Protein AF-A0A5E4PQQ9-F1 (afdb_monomer)

Foldseek 3Di:
DPLVVVLVVVLVVLVVDPPDDPVRSVVVNVVSVVVSVVVVVVVVVVV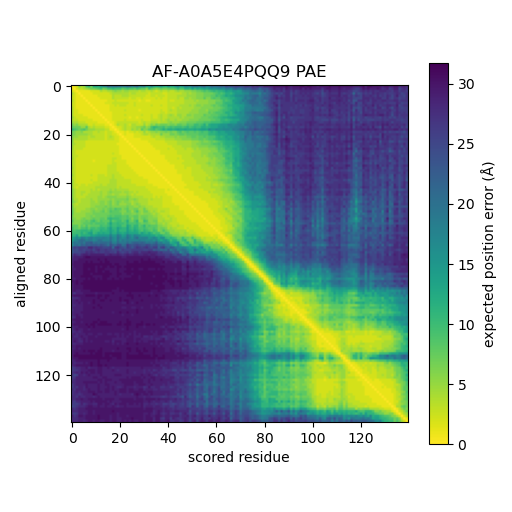VVVVVVVVVVVVVVVVVVVVVVVVVPDPPPDQQDDDPDDDDLVPGPCVVVVHHRFQPQCVVVVHDDGPDYVCDPVDPSNVVVVVVVVVVVPDD

Organism: NCBI:txid189913

Solvent-accessible surface area (backbone atoms only — not comparable to full-atom values): 8438 Å² total; per-residue (Å²): 117,66,69,64,56,54,52,51,55,52,52,52,54,58,68,70,41,81,89,57,55,72,71,58,49,49,54,51,49,57,51,50,52,53,51,49,51,51,54,50,50,54,52,52,52,52,51,50,52,52,51,50,52,53,48,54,50,50,55,51,51,52,52,52,52,56,56,58,61,62,63,74,64,74,78,73,80,82,62,49,62,96,60,101,62,95,74,55,75,91,73,33,65,52,56,74,73,62,55,78,57,34,16,55,58,39,55,78,67,73,49,90,84,37,97,50,55,58,87,33,83,83,31,67,62,45,48,53,52,54,51,53,56,55,58,69,69,68,78,124

Mean predicted aligned error: 17.07 Å

pLDDT: mean 80.01, std 16.14, range [39.41, 96.69]

Structure (mmCIF, N/CA/C/O backbone):
data_AF-A0A5E4PQQ9-F1
#
_entry.id   AF-A0A5E4PQQ9-F1
#
loop_
_atom_site.group_PDB
_atom_site.id
_atom_site.type_symbol
_atom_site.label_atom_id
_atom_site.label_alt_id
_atom_site.label_comp_id
_atom_site.label_asym_id
_atom_site.label_entity_id
_atom_site.label_seq_id
_atom_site.pdbx_PDB_ins_code
_atom_site.Cartn_x
_atom_site.Cartn_y
_atom_site.Cartn_z
_atom_site.occupancy
_atom_site.B_iso_or_equiv
_atom_site.auth_seq_id
_atom_site.auth_comp_id
_atom_site.auth_asym_id
_atom_site.auth_atom_id
_atom_site.pdbx_PDB_model_num
ATOM 1 N N . MET A 1 1 ? 7.268 10.749 -10.929 1.00 58.12 1 MET A N 1
ATOM 2 C CA . MET A 1 1 ? 7.792 11.803 -11.824 1.00 58.12 1 MET A CA 1
ATOM 3 C C . MET A 1 1 ? 9.109 11.367 -12.467 1.00 58.12 1 MET A C 1
ATOM 5 O O . MET A 1 1 ? 9.158 11.291 -13.684 1.00 58.12 1 MET A O 1
ATOM 9 N N . HIS A 1 2 ? 10.088 10.903 -11.682 1.00 81.75 2 HIS A N 1
ATOM 10 C CA . HIS A 1 2 ? 11.423 10.521 -12.172 1.00 81.75 2 HIS A CA 1
ATOM 11 C C . HIS A 1 2 ? 11.485 9.450 -13.279 1.00 81.75 2 HIS A C 1
ATOM 13 O O . HIS A 1 2 ? 12.193 9.647 -14.257 1.00 81.75 2 HIS A O 1
ATOM 19 N N . ALA A 1 3 ? 10.714 8.357 -13.205 1.00 86.19 3 ALA A N 1
ATOM 20 C CA . ALA A 1 3 ? 10.844 7.258 -14.176 1.00 86.19 3 ALA A CA 1
ATOM 21 C C . ALA A 1 3 ? 10.545 7.658 -15.638 1.00 86.19 3 ALA A C 1
ATOM 23 O O . ALA A 1 3 ? 11.176 7.148 -16.558 1.00 86.19 3 ALA A O 1
ATOM 24 N N . ARG A 1 4 ? 9.604 8.589 -15.866 1.00 90.88 4 ARG A N 1
ATOM 25 C CA . ARG A 1 4 ? 9.242 9.065 -17.217 1.00 90.88 4 ARG A CA 1
ATOM 26 C C . ARG A 1 4 ? 10.336 9.935 -17.830 1.00 90.88 4 ARG A C 1
ATOM 28 O O . ARG A 1 4 ? 10.613 9.821 -19.019 1.00 90.88 4 ARG A O 1
ATOM 35 N N . GLU A 1 5 ? 10.931 10.804 -17.022 1.00 93.06 5 GLU A N 1
ATOM 36 C CA . GLU A 1 5 ? 12.029 11.680 -17.438 1.00 93.06 5 GLU A CA 1
ATOM 37 C C . GLU A 1 5 ? 13.291 10.863 -17.713 1.00 93.06 5 GLU A C 1
ATOM 39 O O . GLU A 1 5 ? 13.909 11.036 -18.759 1.00 93.06 5 GLU A O 1
ATOM 44 N N . SER A 1 6 ? 13.613 9.907 -16.834 1.00 91.69 6 SER A N 1
ATOM 45 C CA . SER A 1 6 ? 14.733 8.984 -17.030 1.00 91.69 6 SER A CA 1
ATOM 46 C C . SER A 1 6 ? 14.568 8.142 -18.294 1.00 91.69 6 SER A C 1
ATOM 48 O O . SER A 1 6 ? 15.502 8.063 -19.085 1.00 91.69 6 SER A O 1
ATOM 50 N N . TYR A 1 7 ? 13.384 7.567 -18.529 1.00 94.19 7 TYR A N 1
ATOM 51 C CA . TYR A 1 7 ? 13.103 6.810 -19.752 1.00 94.19 7 TYR A CA 1
ATOM 52 C C . TYR A 1 7 ? 13.278 7.677 -21.008 1.00 94.19 7 TYR A C 1
ATOM 54 O O . TYR A 1 7 ? 14.001 7.289 -21.924 1.00 94.19 7 TYR A O 1
ATOM 62 N N . ARG A 1 8 ? 12.705 8.890 -21.026 1.00 94.69 8 ARG A N 1
ATOM 63 C CA . ARG A 1 8 ? 12.842 9.813 -22.164 1.00 94.69 8 ARG A CA 1
ATOM 64 C C . ARG A 1 8 ? 14.308 10.162 -22.440 1.00 94.69 8 ARG A C 1
ATOM 66 O O . ARG A 1 8 ? 14.734 10.083 -23.585 1.00 94.69 8 ARG A O 1
ATOM 73 N N . ALA A 1 9 ? 15.070 10.494 -21.399 1.00 95.06 9 ALA A N 1
ATOM 74 C CA . ALA A 1 9 ? 16.478 10.861 -21.531 1.00 95.06 9 ALA A CA 1
ATOM 75 C C . ALA A 1 9 ? 17.345 9.703 -22.055 1.00 95.06 9 ALA A C 1
ATOM 77 O O . ALA A 1 9 ? 18.290 9.924 -22.809 1.00 95.06 9 ALA A O 1
ATOM 78 N N . VAL A 1 10 ? 17.043 8.461 -21.665 1.00 93.81 10 VAL A N 1
ATOM 79 C CA . VAL A 1 10 ? 17.759 7.279 -22.171 1.00 93.81 10 VAL A CA 1
ATOM 80 C C . VAL A 1 10 ? 17.407 7.010 -23.636 1.00 93.81 10 VAL A C 1
ATOM 82 O O . VAL A 1 10 ? 18.308 6.725 -24.423 1.00 93.81 10 VAL A O 1
ATOM 85 N N . MET A 1 11 ? 16.134 7.148 -24.018 1.00 93.81 11 MET A N 1
ATOM 86 C CA . MET A 1 11 ? 15.695 6.979 -25.409 1.00 93.81 11 MET A CA 1
ATOM 87 C C . MET A 1 11 ? 16.347 8.004 -26.346 1.00 93.81 11 MET A C 1
ATOM 89 O O . MET A 1 11 ? 16.830 7.631 -27.411 1.00 93.81 11 MET A O 1
ATOM 93 N N . GLU A 1 12 ? 16.432 9.266 -25.922 1.00 95.19 12 GLU A N 1
ATOM 94 C CA . GLU A 1 12 ? 17.087 10.345 -26.675 1.00 95.19 12 GLU A CA 1
ATOM 95 C C . GLU A 1 12 ? 18.580 10.055 -26.899 1.00 95.19 12 GLU A C 1
ATOM 97 O O . GLU A 1 12 ? 19.050 10.029 -28.036 1.00 95.19 12 GLU A O 1
ATOM 102 N N . LYS A 1 13 ? 19.309 9.685 -25.838 1.00 94.69 13 LYS A N 1
ATOM 103 C CA . LYS A 1 13 ? 20.729 9.300 -25.936 1.00 94.69 13 LYS A CA 1
ATOM 104 C C . LYS A 1 13 ? 20.967 8.093 -26.844 1.00 94.69 13 LYS A C 1
ATOM 106 O O . LYS A 1 13 ? 21.993 8.009 -27.519 1.00 94.69 13 LYS A O 1
ATOM 111 N N . LEU A 1 14 ? 20.047 7.131 -26.839 1.00 93.12 14 LEU A N 1
ATOM 112 C CA . LEU A 1 14 ? 20.133 5.954 -27.699 1.00 93.12 14 LEU A CA 1
ATOM 113 C C . LEU A 1 14 ? 19.933 6.322 -29.177 1.00 93.12 14 LEU A C 1
ATOM 115 O O . LEU A 1 14 ? 20.589 5.752 -30.054 1.00 93.12 14 LEU A O 1
ATOM 119 N N . ASP A 1 15 ? 19.062 7.287 -29.464 1.00 92.12 15 ASP A N 1
ATOM 120 C CA . ASP A 1 15 ? 18.846 7.776 -30.822 1.00 92.12 15 ASP A CA 1
ATOM 121 C C . ASP A 1 15 ? 20.052 8.547 -31.359 1.00 92.12 15 ASP A C 1
ATOM 123 O O . ASP A 1 15 ? 20.482 8.278 -32.484 1.00 92.12 15 ASP A O 1
ATOM 127 N N . GLU A 1 16 ? 20.685 9.371 -30.529 1.00 94.12 16 GLU A N 1
ATOM 128 C CA . GLU A 1 16 ? 21.896 10.131 -30.875 1.00 94.12 16 GLU A CA 1
ATOM 129 C C . GLU A 1 16 ? 23.156 9.261 -31.048 1.00 94.12 16 GLU A C 1
ATOM 131 O O . GLU A 1 16 ? 24.137 9.674 -31.668 1.00 94.12 16 GLU A O 1
ATOM 136 N N . SER A 1 17 ? 23.150 8.029 -30.532 1.00 91.56 17 SER A N 1
ATOM 137 C CA . SER A 1 17 ? 24.298 7.121 -30.596 1.00 91.56 17 SER A CA 1
ATOM 138 C C . SER A 1 17 ? 24.569 6.637 -32.028 1.00 91.56 17 SER A C 1
ATOM 140 O O . SER A 1 17 ? 23.882 5.774 -32.569 1.00 91.56 17 SER A O 1
ATOM 142 N N . TRP A 1 18 ? 25.600 7.173 -32.673 1.00 88.56 18 TRP A N 1
ATOM 143 C CA . TRP A 1 18 ? 25.973 6.819 -34.050 1.00 88.56 18 TRP A CA 1
ATOM 144 C C . TRP A 1 18 ? 26.737 5.487 -34.163 1.00 88.56 18 TRP A C 1
ATOM 146 O O . TRP A 1 18 ? 26.832 4.911 -35.243 1.00 88.56 18 TRP A O 1
ATOM 156 N N . ASN A 1 19 ? 27.265 4.980 -33.049 1.00 93.25 19 ASN A N 1
ATOM 157 C CA . ASN A 1 19 ? 28.087 3.771 -32.974 1.00 93.25 19 ASN A CA 1
ATOM 158 C C . ASN A 1 19 ? 27.284 2.467 -32.800 1.00 93.25 19 ASN A C 1
ATOM 160 O O . ASN A 1 19 ? 27.876 1.389 -32.775 1.00 93.25 19 ASN A O 1
ATOM 164 N N . ILE A 1 20 ? 25.956 2.539 -32.674 1.00 92.50 20 ILE A N 1
ATOM 165 C CA . ILE A 1 20 ? 25.083 1.372 -32.485 1.00 92.50 20 ILE A CA 1
ATOM 166 C C . ILE A 1 20 ? 24.273 1.120 -33.758 1.00 92.50 20 ILE A C 1
ATOM 168 O O . ILE A 1 20 ? 23.658 2.031 -34.315 1.00 92.50 20 ILE A O 1
ATOM 172 N N . THR A 1 21 ? 24.227 -0.139 -34.203 1.00 95.44 21 THR A N 1
ATOM 173 C CA . THR A 1 21 ? 23.447 -0.517 -35.390 1.00 95.44 21 THR A CA 1
ATOM 174 C C . THR A 1 21 ? 21.945 -0.318 -35.164 1.00 95.44 21 THR A C 1
ATOM 176 O O . THR A 1 21 ? 21.444 -0.483 -34.052 1.00 95.44 21 THR A O 1
ATOM 179 N N . SER A 1 22 ? 21.194 -0.036 -36.233 1.00 92.81 22 SER A N 1
ATOM 180 C CA . SER A 1 22 ? 19.734 0.138 -36.161 1.00 92.81 22 SER A CA 1
ATOM 181 C C . SER A 1 22 ? 19.017 -1.075 -35.544 1.00 92.81 22 SER A C 1
ATOM 183 O O . SER A 1 22 ? 18.123 -0.910 -34.715 1.00 92.81 22 SER A O 1
ATOM 185 N N . SER A 1 23 ? 19.465 -2.295 -35.870 1.00 95.12 23 SER A N 1
ATOM 186 C CA . SER A 1 23 ? 18.911 -3.530 -35.299 1.00 95.12 23 SER A CA 1
ATOM 187 C C . SER A 1 23 ? 19.119 -3.621 -33.783 1.00 95.12 23 SER A C 1
ATOM 189 O O . SER A 1 23 ? 18.186 -3.921 -33.043 1.00 95.12 23 SER A O 1
ATOM 191 N N . THR A 1 24 ? 20.314 -3.271 -33.305 1.00 94.56 24 THR A N 1
ATOM 192 C CA . THR A 1 24 ? 20.640 -3.250 -31.878 1.00 94.56 24 THR A CA 1
ATOM 193 C C . THR A 1 24 ? 19.868 -2.153 -31.149 1.00 94.56 24 THR A C 1
ATOM 195 O O . THR A 1 24 ? 19.334 -2.410 -30.074 1.00 94.56 24 THR A O 1
ATOM 198 N N . LYS A 1 25 ? 19.728 -0.956 -31.742 1.00 9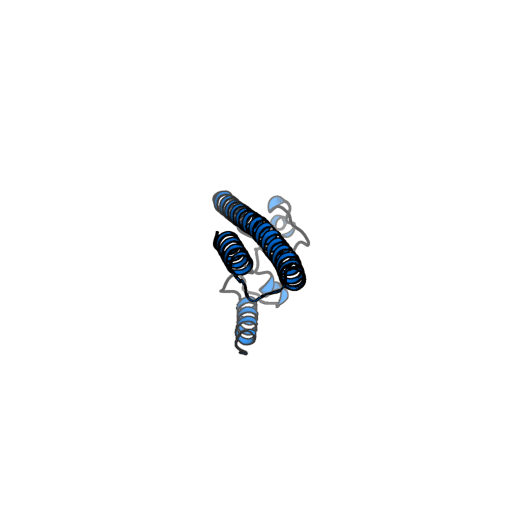3.88 25 LYS A N 1
ATOM 199 C CA . LYS A 1 25 ? 18.897 0.117 -31.172 1.00 93.88 25 LYS A CA 1
ATOM 200 C C . LYS A 1 25 ? 17.454 -0.332 -30.988 1.00 93.88 25 LYS A C 1
ATOM 202 O O . LYS A 1 25 ? 16.888 -0.078 -29.934 1.00 93.88 25 LYS A O 1
ATOM 207 N N . LYS A 1 26 ? 16.878 -1.020 -31.979 1.00 94.94 26 LYS A N 1
ATOM 208 C CA . LYS A 1 26 ? 15.510 -1.543 -31.890 1.00 94.94 26 LYS A CA 1
ATOM 209 C C . LYS A 1 26 ? 15.346 -2.491 -30.699 1.00 94.94 26 LYS A C 1
ATOM 211 O O . LYS A 1 26 ? 14.456 -2.275 -29.892 1.00 94.94 26 LYS A O 1
ATOM 216 N N . ILE A 1 27 ? 16.248 -3.463 -30.540 1.00 96.44 27 ILE A N 1
ATOM 217 C CA . ILE A 1 27 ? 16.207 -4.407 -29.409 1.00 96.44 27 ILE A CA 1
ATOM 218 C C . ILE A 1 27 ? 16.279 -3.664 -28.068 1.00 96.44 27 ILE A C 1
ATOM 220 O O . ILE A 1 27 ? 15.535 -3.979 -27.143 1.00 96.44 27 ILE A O 1
ATOM 224 N N . ILE A 1 28 ? 17.161 -2.666 -27.961 1.00 95.50 28 ILE A N 1
ATOM 225 C CA . ILE A 1 28 ? 17.305 -1.876 -26.733 1.00 95.50 28 ILE A CA 1
ATOM 226 C C . ILE A 1 28 ? 16.031 -1.063 -26.458 1.00 95.50 28 ILE A C 1
ATOM 228 O O . ILE A 1 28 ? 15.588 -1.025 -25.314 1.00 95.50 28 ILE A O 1
ATOM 232 N N . LYS A 1 29 ? 15.423 -0.449 -27.482 1.00 95.50 29 LYS A N 1
ATOM 233 C CA . LYS A 1 29 ? 14.155 0.284 -27.347 1.00 95.50 29 LYS A CA 1
ATOM 234 C C . LYS A 1 29 ? 13.024 -0.627 -26.881 1.00 95.50 29 LYS A C 1
ATOM 236 O O . LYS A 1 29 ? 12.397 -0.318 -25.878 1.00 95.50 29 LYS A O 1
ATOM 241 N N . ASP A 1 30 ? 12.847 -1.774 -27.533 1.00 96.56 30 ASP A N 1
ATOM 242 C CA . ASP A 1 30 ? 11.804 -2.743 -27.181 1.00 96.56 30 ASP A CA 1
ATOM 243 C C . ASP A 1 30 ? 11.962 -3.219 -25.720 1.00 96.56 30 ASP A C 1
ATOM 245 O O . ASP A 1 30 ? 10.986 -3.333 -24.976 1.00 96.56 30 ASP A O 1
ATOM 249 N N . ALA A 1 31 ? 13.203 -3.442 -25.269 1.00 96.69 31 ALA A N 1
ATOM 250 C CA . ALA A 1 31 ? 13.486 -3.796 -23.880 1.00 96.69 31 ALA A CA 1
ATOM 251 C C . ALA A 1 31 ? 13.189 -2.642 -22.904 1.00 96.69 31 ALA A C 1
ATOM 253 O O . ALA A 1 31 ? 12.593 -2.864 -21.850 1.00 96.69 31 ALA A O 1
ATOM 254 N N . LEU A 1 32 ? 13.593 -1.412 -23.237 1.00 95.88 32 LEU A N 1
ATOM 255 C CA . LEU A 1 32 ? 13.331 -0.226 -22.416 1.00 95.88 32 LEU A CA 1
ATOM 256 C C . LEU A 1 32 ? 11.834 0.074 -22.295 1.00 95.88 32 LEU A C 1
ATOM 258 O O . LEU A 1 32 ? 11.388 0.442 -21.209 1.00 95.88 32 LEU A O 1
ATOM 262 N N . ASP A 1 33 ? 11.070 -0.117 -23.370 1.00 96.06 33 ASP A N 1
ATOM 263 C CA . ASP A 1 33 ? 9.614 0.032 -23.386 1.00 96.06 33 ASP A CA 1
ATOM 264 C C . ASP A 1 33 ? 8.961 -0.962 -22.425 1.00 96.06 33 ASP A C 1
ATOM 266 O O . ASP A 1 33 ? 8.186 -0.563 -21.552 1.00 96.06 33 ASP A O 1
ATOM 270 N N . LEU A 1 34 ? 9.363 -2.235 -22.498 1.00 96.56 34 LEU A N 1
ATOM 271 C CA . LEU A 1 34 ? 8.882 -3.268 -21.583 1.00 96.56 34 LEU A CA 1
ATOM 272 C C . LEU A 1 34 ? 9.185 -2.918 -20.118 1.00 96.56 34 LEU A C 1
ATOM 274 O O . LEU A 1 34 ? 8.305 -3.001 -19.259 1.00 96.56 34 LEU A O 1
ATOM 278 N N . PHE A 1 35 ? 10.417 -2.497 -19.814 1.00 95.19 35 PHE A N 1
ATOM 279 C CA . PHE A 1 35 ? 10.780 -2.097 -18.453 1.00 95.19 35 PHE A CA 1
ATOM 280 C C . PHE A 1 35 ? 9.988 -0.877 -17.976 1.00 95.19 35 PHE A C 1
ATOM 282 O O . PHE A 1 35 ? 9.542 -0.844 -16.826 1.00 95.19 35 PHE A O 1
ATOM 289 N N . TYR A 1 36 ? 9.795 0.119 -18.840 1.00 95.31 36 TYR A N 1
ATOM 290 C CA . TYR A 1 36 ? 9.023 1.310 -18.507 1.00 95.31 36 TYR A CA 1
ATOM 291 C C . TYR A 1 36 ? 7.562 0.970 -18.199 1.00 95.31 36 TYR A C 1
ATOM 293 O O . TYR A 1 36 ? 7.011 1.472 -17.214 1.00 95.31 36 TYR A O 1
ATOM 301 N N . ASP A 1 37 ? 6.957 0.078 -18.980 1.00 95.38 37 ASP A N 1
ATOM 302 C CA . ASP A 1 37 ? 5.589 -0.378 -18.763 1.00 95.38 37 ASP A CA 1
ATOM 303 C C . ASP A 1 37 ? 5.424 -1.129 -17.442 1.00 95.38 37 ASP A C 1
ATOM 305 O O . ASP A 1 37 ? 4.491 -0.833 -16.691 1.00 95.38 37 ASP A O 1
ATOM 309 N N . ILE A 1 38 ? 6.367 -2.012 -17.099 1.00 95.69 38 ILE A N 1
ATOM 310 C CA . ILE A 1 38 ? 6.381 -2.712 -15.805 1.00 95.69 38 ILE A CA 1
ATOM 311 C C . ILE A 1 38 ? 6.466 -1.705 -14.654 1.00 95.69 38 ILE A C 1
ATOM 313 O O . ILE A 1 38 ? 5.654 -1.737 -13.728 1.00 95.69 38 ILE A O 1
ATOM 317 N N . ILE A 1 39 ? 7.417 -0.767 -14.717 1.00 93.88 39 ILE A N 1
ATOM 318 C CA . ILE A 1 39 ? 7.593 0.257 -13.677 1.00 93.88 39 ILE A CA 1
ATOM 319 C C . ILE A 1 39 ? 6.326 1.107 -13.539 1.00 93.88 39 ILE A C 1
ATOM 321 O O . ILE A 1 39 ? 5.922 1.465 -12.429 1.00 93.88 39 ILE A O 1
ATOM 325 N N . ARG A 1 40 ? 5.683 1.455 -14.655 1.00 93.94 40 ARG A N 1
ATOM 326 C CA . ARG A 1 40 ? 4.436 2.221 -14.662 1.00 93.94 40 ARG A CA 1
ATOM 327 C C . ARG A 1 40 ? 3.291 1.446 -14.005 1.00 93.94 40 ARG A C 1
ATOM 329 O O . ARG A 1 40 ? 2.608 2.028 -13.162 1.00 93.94 40 ARG A O 1
ATOM 336 N N . ALA A 1 41 ? 3.115 0.168 -14.341 1.00 94.69 41 ALA A N 1
ATOM 337 C CA . ALA A 1 41 ? 2.087 -0.696 -13.761 1.00 94.69 41 ALA A CA 1
ATOM 338 C C . ALA A 1 41 ? 2.265 -0.832 -12.240 1.00 94.69 41 ALA A C 1
ATOM 340 O O . ALA A 1 41 ? 1.364 -0.474 -11.479 1.00 94.69 41 ALA A O 1
ATOM 341 N N . VAL A 1 42 ? 3.471 -1.187 -11.791 1.00 94.81 42 VAL A N 1
ATOM 342 C CA . VAL A 1 42 ? 3.801 -1.332 -10.363 1.00 94.81 42 VAL A CA 1
ATOM 343 C C . VAL A 1 42 ? 3.583 -0.028 -9.592 1.00 94.81 42 VAL A C 1
ATOM 345 O O . VAL A 1 42 ? 3.074 -0.031 -8.471 1.00 94.81 42 VAL A O 1
ATOM 348 N N . ASN A 1 43 ? 3.939 1.122 -10.169 1.00 92.44 43 ASN A N 1
ATOM 349 C CA . ASN A 1 43 ? 3.677 2.412 -9.529 1.00 92.44 43 ASN A CA 1
ATOM 350 C C . ASN A 1 43 ? 2.178 2.712 -9.397 1.00 92.44 43 ASN A C 1
ATOM 352 O O . ASN A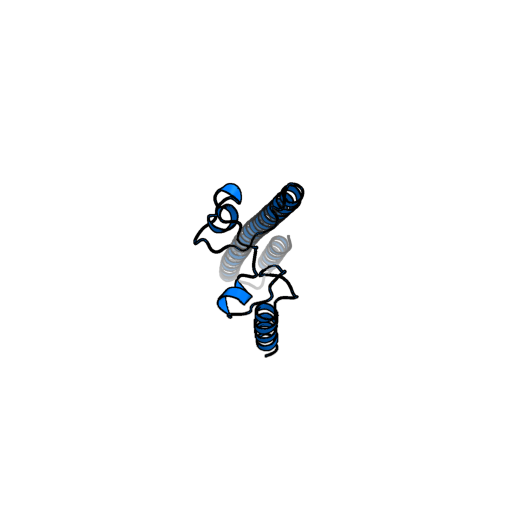 1 43 ? 1.769 3.325 -8.411 1.00 92.44 43 ASN A O 1
ATOM 356 N N . SER A 1 44 ? 1.365 2.297 -10.371 1.00 92.62 44 SER A N 1
ATOM 357 C CA . SER A 1 44 ? -0.086 2.494 -10.323 1.00 92.62 44 SER A CA 1
ATOM 358 C C . SER A 1 44 ? -0.751 1.636 -9.241 1.00 92.62 44 SER A C 1
ATOM 360 O O . SER A 1 44 ? -1.554 2.158 -8.468 1.00 92.62 44 SER A O 1
ATOM 362 N N . GLU A 1 45 ? -0.335 0.376 -9.102 1.00 95.19 45 GLU A N 1
ATOM 363 C CA . GLU A 1 45 ? -0.811 -0.538 -8.057 1.00 95.19 45 GLU A CA 1
ATOM 364 C C . GLU A 1 45 ? -0.395 -0.059 -6.666 1.00 95.19 45 GLU A C 1
ATOM 366 O O . GLU A 1 45 ? -1.221 0.037 -5.761 1.00 95.19 45 GLU A O 1
ATOM 371 N N . ASN A 1 46 ? 0.863 0.363 -6.506 1.00 94.00 46 ASN A N 1
ATOM 372 C CA . ASN A 1 46 ? 1.333 0.954 -5.253 1.00 94.00 46 ASN A CA 1
ATOM 373 C C . ASN A 1 46 ? 0.545 2.211 -4.866 1.00 94.00 46 ASN A C 1
ATOM 375 O O . ASN A 1 46 ? 0.325 2.466 -3.681 1.00 94.00 46 ASN A O 1
ATOM 379 N N . LEU A 1 47 ? 0.125 3.024 -5.840 1.00 94.69 47 LEU A N 1
ATOM 380 C CA . LEU A 1 47 ? -0.698 4.197 -5.564 1.00 94.69 47 LEU A CA 1
ATOM 381 C C . LEU A 1 47 ? -2.115 3.803 -5.130 1.00 94.69 47 LEU A C 1
ATOM 383 O O . LEU A 1 47 ? -2.656 4.441 -4.228 1.00 94.69 47 LEU A O 1
ATOM 387 N N . ALA A 1 48 ? -2.702 2.767 -5.737 1.00 94.75 48 ALA A N 1
ATOM 388 C CA . ALA A 1 48 ? -3.998 2.227 -5.331 1.00 94.75 48 ALA A CA 1
ATOM 389 C C . ALA A 1 48 ? -3.948 1.676 -3.898 1.00 94.75 48 ALA A C 1
ATOM 391 O O . ALA A 1 48 ? -4.728 2.119 -3.057 1.00 94.75 48 ALA A O 1
ATOM 392 N N . LEU A 1 49 ? -2.953 0.843 -3.584 1.00 95.62 49 LEU A N 1
ATOM 393 C CA . LEU A 1 49 ? -2.739 0.309 -2.235 1.00 95.62 49 LEU A CA 1
ATOM 394 C C . LEU A 1 49 ? -2.563 1.422 -1.198 1.00 95.62 49 LEU A C 1
ATOM 396 O O . LEU A 1 49 ? -3.170 1.389 -0.131 1.00 95.62 49 LEU A O 1
ATOM 400 N N . LYS A 1 50 ? -1.791 2.469 -1.517 1.00 96.06 50 LYS A N 1
ATOM 401 C CA . LYS A 1 50 ? -1.644 3.628 -0.622 1.00 96.06 50 LYS A CA 1
ATOM 402 C C . LYS A 1 50 ? -2.975 4.325 -0.344 1.00 96.06 50 LYS A C 1
ATOM 404 O O . LYS A 1 50 ? -3.195 4.757 0.784 1.00 96.06 50 LYS A O 1
ATOM 409 N N . ARG A 1 51 ? -3.862 4.442 -1.337 1.00 95.38 51 ARG A N 1
ATOM 410 C CA . ARG A 1 51 ? -5.200 5.027 -1.136 1.00 95.38 51 ARG A CA 1
ATOM 411 C C . ARG A 1 51 ? -6.061 4.148 -0.234 1.00 95.38 51 ARG A C 1
ATOM 413 O O . ARG A 1 51 ? -6.733 4.681 0.643 1.00 95.38 51 ARG A O 1
ATOM 420 N N . GLU A 1 52 ? -6.009 2.832 -0.408 1.00 96.38 52 GLU A N 1
ATOM 421 C CA . GLU A 1 52 ? -6.727 1.891 0.459 1.00 96.38 52 GLU A CA 1
ATOM 422 C C . GLU A 1 52 ? -6.222 1.942 1.900 1.00 96.38 52 GLU A C 1
ATOM 424 O O . GLU A 1 52 ? -7.028 1.995 2.824 1.00 96.38 52 GLU A O 1
ATOM 429 N N . MET A 1 53 ? -4.906 2.026 2.110 1.00 94.94 53 MET A N 1
ATOM 430 C CA . MET A 1 53 ? -4.330 2.198 3.447 1.00 94.94 53 MET A CA 1
ATOM 431 C C . MET A 1 53 ? -4.791 3.492 4.122 1.00 94.94 53 MET A C 1
ATOM 433 O O . MET A 1 53 ? -5.107 3.480 5.309 1.00 94.94 53 MET A O 1
ATOM 437 N N . VAL A 1 54 ? -4.851 4.603 3.380 1.00 96.38 54 VAL A N 1
ATOM 438 C CA . VAL A 1 54 ? -5.376 5.875 3.906 1.00 96.38 54 VAL A CA 1
ATOM 439 C C . VAL A 1 54 ? -6.848 5.734 4.283 1.00 96.38 54 VAL A C 1
ATOM 441 O O . VAL A 1 54 ? -7.241 6.191 5.352 1.00 96.38 54 VAL A O 1
ATOM 444 N N . LYS A 1 55 ? -7.646 5.056 3.451 1.00 95.69 55 LYS A N 1
ATOM 445 C CA . LYS A 1 55 ? -9.056 4.796 3.749 1.00 95.69 55 LYS A CA 1
ATOM 446 C C . LYS A 1 55 ? -9.219 3.940 5.007 1.00 95.69 55 LYS A C 1
ATOM 448 O O . LYS A 1 55 ? -9.937 4.346 5.906 1.00 95.69 55 LYS A O 1
ATOM 453 N N . MET A 1 56 ? -8.498 2.822 5.113 1.00 94.19 56 MET A N 1
ATOM 454 C CA . MET A 1 56 ? -8.527 1.967 6.307 1.00 94.19 56 MET A CA 1
ATOM 455 C C . MET A 1 56 ? -8.118 2.725 7.569 1.00 94.19 56 MET A C 1
ATOM 457 O O . MET A 1 56 ? -8.699 2.514 8.629 1.00 94.19 56 MET A O 1
ATOM 461 N N . LYS A 1 57 ? -7.127 3.617 7.465 1.00 94.62 57 LYS A N 1
ATOM 462 C CA . LYS A 1 57 ? -6.711 4.455 8.589 1.00 94.62 57 LYS A CA 1
ATOM 463 C C . LYS A 1 57 ? -7.834 5.401 9.025 1.00 94.62 57 LYS A C 1
ATOM 465 O O . LYS A 1 57 ? -8.104 5.475 10.217 1.00 94.62 57 LYS A O 1
ATOM 470 N N . GLN A 1 58 ? -8.495 6.066 8.078 1.00 93.50 58 GLN A N 1
ATOM 471 C CA . GLN A 1 58 ? -9.631 6.938 8.379 1.00 93.50 58 GLN A CA 1
ATOM 472 C C . GLN A 1 58 ? -10.802 6.152 8.982 1.00 93.50 58 GLN A C 1
ATOM 474 O O . GLN A 1 58 ? -11.385 6.584 9.969 1.00 93.50 58 GLN A O 1
ATOM 479 N N . ASP A 1 59 ? -11.121 4.983 8.422 1.00 92.81 59 ASP A N 1
ATOM 480 C CA . ASP A 1 59 ? -12.188 4.120 8.933 1.00 92.81 59 ASP A CA 1
ATOM 481 C C . ASP A 1 59 ? -11.886 3.682 10.380 1.00 92.81 59 ASP A C 1
ATOM 483 O O . ASP A 1 59 ? -12.777 3.681 11.226 1.00 92.81 59 ASP A O 1
ATOM 487 N N . MET A 1 60 ? -10.621 3.380 10.697 1.00 89.12 60 MET A N 1
ATOM 488 C CA . MET A 1 60 ? -10.185 3.059 12.059 1.00 89.12 60 MET A CA 1
ATOM 489 C C . MET A 1 60 ? -10.293 4.258 13.011 1.00 89.12 60 MET A C 1
ATOM 491 O O . MET A 1 60 ? -10.745 4.083 14.139 1.00 89.12 60 MET A O 1
ATOM 495 N N . GLU A 1 61 ? -9.897 5.458 12.581 1.00 87.31 61 GLU A N 1
ATOM 496 C CA . GLU A 1 61 ? -10.038 6.687 13.378 1.00 87.31 61 GLU A CA 1
ATOM 497 C C . GLU A 1 61 ? -11.516 6.974 13.690 1.00 87.31 61 GLU A C 1
ATOM 499 O O . GLU A 1 61 ? -11.857 7.191 14.850 1.00 87.31 61 GLU A O 1
ATOM 504 N N . ASN A 1 62 ? -12.406 6.828 12.704 1.00 84.50 62 ASN A N 1
ATOM 505 C CA . ASN A 1 62 ? -13.849 6.998 12.894 1.00 84.50 62 ASN A CA 1
ATOM 506 C C . ASN A 1 62 ? -14.439 5.970 13.885 1.00 84.50 62 ASN A C 1
ATOM 508 O O . ASN A 1 62 ? -15.300 6.314 14.689 1.00 84.50 62 ASN A O 1
ATOM 512 N N . ILE A 1 63 ? -13.977 4.710 13.857 1.00 81.94 63 ILE A N 1
ATOM 513 C CA . ILE A 1 63 ? -14.397 3.676 14.827 1.00 81.94 63 ILE A CA 1
ATOM 514 C C . ILE A 1 63 ? -13.938 4.036 16.247 1.00 81.94 63 ILE A C 1
ATOM 516 O O . ILE A 1 63 ? -14.666 3.815 17.215 1.00 81.94 63 ILE A O 1
ATOM 520 N N . VAL A 1 64 ? -12.724 4.576 16.392 1.00 76.12 64 VAL A N 1
ATOM 521 C CA . VAL A 1 64 ? -12.211 5.015 17.697 1.00 76.12 64 VAL A CA 1
ATOM 522 C C . VAL A 1 64 ? -13.038 6.183 18.234 1.00 76.12 64 VAL A C 1
ATOM 524 O O . VAL A 1 64 ? -13.400 6.156 19.408 1.00 76.12 64 VAL A O 1
ATOM 527 N N . GLU A 1 65 ? -13.382 7.157 17.390 1.00 67.75 65 GLU A N 1
ATOM 528 C CA . GLU A 1 65 ? -14.221 8.299 17.775 1.00 67.75 65 GLU A CA 1
ATOM 529 C C . GLU A 1 65 ? -15.619 7.850 18.241 1.00 67.75 65 GLU A C 1
ATOM 531 O O . GLU A 1 65 ? -16.031 8.203 19.351 1.00 67.75 65 GLU A O 1
ATOM 536 N N . ASP A 1 66 ? -16.286 6.966 17.488 1.00 61.91 66 ASP A N 1
ATOM 537 C CA . ASP A 1 66 ? -17.602 6.405 17.845 1.00 61.91 66 ASP A CA 1
ATOM 538 C C . ASP A 1 66 ? -17.566 5.606 19.166 1.00 61.91 66 ASP A C 1
ATOM 540 O O . ASP A 1 66 ? -18.487 5.663 19.985 1.00 61.91 66 ASP A O 1
ATOM 544 N N . HIS A 1 67 ? -16.465 4.902 19.448 1.00 59.19 67 HIS A N 1
ATOM 545 C CA . HIS A 1 67 ? -16.279 4.227 20.736 1.00 59.19 67 HIS A CA 1
ATOM 546 C C . HIS A 1 67 ? -15.978 5.180 21.900 1.00 59.19 67 HIS A C 1
ATOM 548 O O . HIS A 1 67 ? -16.317 4.850 23.038 1.00 59.19 67 HIS A O 1
ATOM 554 N N . THR A 1 68 ? -15.367 6.343 21.659 1.00 56.12 68 THR A N 1
ATOM 555 C CA . THR A 1 68 ? -15.118 7.337 22.715 1.00 56.12 68 THR A CA 1
ATOM 556 C C . THR A 1 68 ? -16.356 8.160 23.070 1.00 56.12 68 THR A C 1
ATOM 558 O O . THR A 1 68 ? -16.556 8.447 24.250 1.00 56.12 68 THR A O 1
ATOM 561 N N . GLU A 1 69 ? -17.226 8.475 22.105 1.00 53.47 69 GLU A N 1
ATOM 562 C CA . GLU A 1 69 ? -18.485 9.190 22.372 1.00 53.47 69 GLU A CA 1
ATOM 563 C C . GLU A 1 69 ? -19.532 8.282 23.037 1.00 53.47 69 GLU A C 1
ATOM 565 O O . GLU A 1 69 ? -20.176 8.689 24.006 1.00 53.47 69 GLU A O 1
ATOM 570 N N . ASN A 1 70 ? -19.618 7.006 22.645 1.00 49.06 70 ASN A N 1
ATOM 571 C CA . ASN A 1 70 ? -20.532 6.043 23.276 1.00 49.06 70 ASN A CA 1
ATOM 572 C C . ASN A 1 70 ? -20.081 5.544 24.667 1.00 49.06 70 ASN A C 1
ATOM 574 O O . ASN A 1 70 ? -20.816 4.810 25.326 1.00 49.06 70 ASN A O 1
ATOM 578 N N . GLN A 1 71 ? -18.895 5.931 25.155 1.00 48.12 71 GLN A N 1
ATOM 579 C CA . GLN A 1 71 ? -18.457 5.655 26.535 1.00 48.12 71 GLN A CA 1
ATOM 580 C C . GLN A 1 71 ? -18.834 6.762 27.535 1.00 48.12 71 GLN A C 1
ATOM 582 O O . GLN A 1 71 ? -18.660 6.569 28.742 1.00 48.12 71 GLN A O 1
ATOM 587 N N . ALA A 1 72 ? -19.384 7.892 27.074 1.00 43.78 72 ALA A N 1
ATOM 588 C CA . ALA A 1 72 ? -19.824 8.980 27.948 1.00 43.78 72 ALA A CA 1
ATOM 589 C C . ALA A 1 72 ? -21.221 8.755 28.562 1.00 43.78 72 ALA A C 1
ATOM 591 O O . ALA A 1 72 ? -21.526 9.339 29.603 1.00 43.78 72 ALA A O 1
ATOM 592 N N . GLU A 1 73 ? -22.046 7.864 28.002 1.00 46.03 73 GLU A N 1
ATOM 593 C CA . GLU A 1 73 ? -23.371 7.559 28.544 1.00 46.03 73 GLU A CA 1
ATOM 594 C C . GLU A 1 73 ? -23.493 6.092 28.965 1.00 46.03 73 GLU A C 1
ATOM 596 O O . GLU A 1 73 ? -23.651 5.167 28.177 1.00 46.03 73 GLU A O 1
ATOM 601 N N . THR A 1 74 ? -23.484 5.909 30.286 1.00 47.16 74 THR A N 1
ATOM 602 C CA . THR A 1 74 ? -23.822 4.678 31.010 1.00 47.16 74 THR A CA 1
ATOM 603 C C . THR A 1 74 ? -22.798 3.549 30.891 1.00 47.16 74 THR A C 1
ATOM 605 O O . THR A 1 74 ? -23.002 2.548 30.222 1.00 47.16 74 THR A O 1
ATOM 608 N N . ALA A 1 75 ? -21.724 3.617 31.681 1.00 39.41 75 ALA A N 1
ATOM 609 C CA . ALA A 1 75 ? -21.096 2.388 32.155 1.00 39.41 75 ALA A CA 1
ATOM 610 C C . ALA A 1 75 ? -22.069 1.720 33.151 1.00 39.41 75 ALA A C 1
ATOM 612 O O . ALA A 1 75 ? -22.183 2.201 34.289 1.00 39.41 75 ALA A O 1
ATOM 613 N N . PRO A 1 76 ? -22.797 0.633 32.807 1.00 44.22 76 PRO A N 1
ATOM 614 C CA . PRO A 1 76 ? -23.409 -0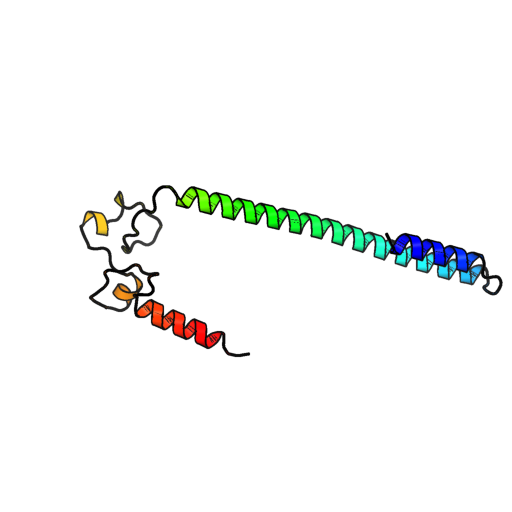.165 33.848 1.00 44.22 76 PRO A CA 1
ATOM 615 C C . PRO A 1 76 ? -22.250 -0.705 34.676 1.00 44.22 76 PRO A C 1
ATOM 617 O O . PRO A 1 76 ? -21.363 -1.380 34.156 1.00 44.22 76 PRO A O 1
ATOM 620 N N . LYS A 1 77 ? -22.233 -0.359 35.966 1.00 48.31 77 LYS A N 1
ATOM 621 C CA . LYS A 1 77 ? -21.340 -0.964 36.956 1.00 48.31 77 LYS A CA 1
ATOM 622 C C . LYS A 1 77 ? -21.382 -2.471 36.724 1.00 48.31 77 LYS A C 1
ATOM 624 O O . LYS A 1 77 ? -22.410 -3.092 36.989 1.00 48.31 77 LYS A O 1
ATOM 629 N N . ASN A 1 78 ? -20.310 -3.010 36.146 1.00 44.03 78 ASN A N 1
ATOM 630 C CA . ASN A 1 78 ? -20.145 -4.427 35.879 1.00 44.03 78 ASN A CA 1
ATOM 631 C C . ASN A 1 78 ? -20.379 -5.149 37.212 1.00 44.03 78 ASN A C 1
ATOM 633 O O . ASN A 1 78 ? -19.562 -5.071 38.131 1.00 44.03 78 ASN A O 1
ATOM 637 N N . LEU A 1 79 ? -21.529 -5.811 37.319 1.00 48.31 79 LEU A N 1
ATOM 638 C CA . LEU A 1 79 ? -21.711 -6.887 38.267 1.00 48.31 79 LEU A CA 1
ATOM 639 C C . LEU A 1 79 ? -21.174 -8.138 37.581 1.00 48.31 79 LEU A C 1
ATOM 641 O O . LEU A 1 79 ? -21.801 -8.667 36.669 1.00 48.31 79 LEU A O 1
ATOM 645 N N . ASN A 1 80 ? -20.001 -8.589 38.016 1.00 52.50 80 ASN A N 1
ATOM 646 C CA . ASN A 1 80 ? -19.431 -9.864 37.606 1.00 52.50 80 ASN A CA 1
ATOM 647 C C . ASN A 1 80 ? -20.290 -10.979 38.220 1.00 52.50 80 ASN A C 1
ATOM 649 O O . ASN A 1 80 ? -20.035 -11.433 39.336 1.00 52.50 80 ASN A O 1
ATOM 653 N N . HIS A 1 81 ? -21.331 -11.386 37.502 1.00 52.41 81 HIS A N 1
ATOM 654 C CA . HIS A 1 81 ? -22.131 -12.559 37.819 1.00 52.41 81 HIS A CA 1
ATOM 655 C C . HIS A 1 81 ? -22.117 -13.523 36.640 1.00 52.41 81 HIS A C 1
ATOM 657 O O . HIS A 1 81 ? -22.247 -13.116 35.487 1.00 52.41 81 HIS A O 1
ATOM 663 N N . LEU A 1 82 ? -21.892 -14.800 36.959 1.00 54.91 82 LEU A N 1
ATOM 664 C CA . LEU A 1 82 ? -21.813 -15.891 35.999 1.00 54.91 82 LEU A CA 1
ATOM 665 C C . LEU A 1 82 ? -23.134 -16.012 35.241 1.00 54.91 82 LEU A C 1
ATOM 667 O O . LEU A 1 82 ? -24.126 -16.478 35.783 1.00 54.91 82 LEU A O 1
ATOM 671 N N . LEU A 1 83 ? -23.117 -15.673 33.963 1.00 50.81 83 LEU A N 1
ATOM 672 C CA . LEU A 1 83 ? -24.008 -16.284 32.995 1.00 50.81 83 LEU A CA 1
ATOM 673 C C . LEU A 1 83 ? -23.254 -16.423 31.681 1.00 50.81 83 LEU A C 1
ATOM 675 O O . LEU A 1 83 ? -22.531 -15.515 31.265 1.00 50.81 83 LEU A O 1
ATOM 679 N N . GLU A 1 84 ? -23.422 -17.578 31.046 1.00 45.78 84 GLU A N 1
ATOM 680 C CA . GLU A 1 84 ? -22.921 -17.885 29.710 1.00 45.78 84 GLU A CA 1
ATOM 681 C C . GLU A 1 84 ? -23.687 -17.051 28.673 1.00 45.78 84 GLU A C 1
ATOM 683 O O . GLU A 1 84 ? -24.611 -17.526 28.021 1.00 45.78 84 GLU A O 1
ATOM 688 N N . GLY A 1 85 ? -23.343 -15.769 28.551 1.00 56.22 85 GLY A N 1
ATOM 689 C CA . GLY A 1 85 ? -23.863 -14.902 27.499 1.00 56.22 85 GLY A CA 1
ATOM 690 C C . GLY A 1 85 ? -24.058 -13.441 27.915 1.00 56.22 85 GLY A C 1
ATOM 691 O O . GLY A 1 85 ? -24.230 -13.137 29.103 1.00 56.22 85 GLY A O 1
ATOM 692 N N . PRO A 1 86 ? -24.054 -12.515 26.938 1.00 61.62 86 PRO A N 1
ATOM 693 C CA . PRO A 1 86 ? -24.452 -11.133 27.168 1.00 61.62 86 PRO A CA 1
ATOM 694 C C . PRO A 1 86 ? -25.904 -11.088 27.653 1.00 61.62 86 PRO A C 1
ATOM 696 O O . PRO A 1 86 ? -26.794 -11.636 27.008 1.00 61.62 86 PRO A O 1
ATOM 699 N N . HIS A 1 87 ? -26.145 -10.426 28.779 1.00 69.62 87 HIS A N 1
ATOM 700 C CA . HIS A 1 87 ? -27.481 -10.184 29.317 1.00 69.62 87 HIS A CA 1
ATOM 701 C C . HIS A 1 87 ? -27.497 -8.831 30.032 1.00 69.62 87 HIS A C 1
ATOM 703 O O . HIS A 1 87 ? -26.453 -8.320 30.452 1.00 69.62 87 HIS A O 1
ATOM 709 N N . LEU A 1 88 ? -28.677 -8.225 30.157 1.00 72.38 88 LEU A N 1
ATOM 710 C CA . LEU A 1 88 ? -28.829 -6.969 30.882 1.00 72.38 88 LEU A CA 1
ATOM 711 C C . LEU A 1 88 ? -28.894 -7.238 32.388 1.00 72.38 88 LEU A C 1
ATOM 713 O O . LEU A 1 88 ? -29.301 -8.305 32.839 1.00 72.38 88 LEU A O 1
ATOM 717 N N . ARG A 1 89 ? -28.517 -6.245 33.201 1.00 69.06 89 ARG A N 1
ATOM 718 C CA . ARG A 1 89 ? -28.480 -6.376 34.671 1.00 69.06 89 ARG A CA 1
ATOM 719 C C . ARG A 1 89 ? -29.810 -6.845 35.272 1.00 69.06 89 ARG A C 1
ATOM 721 O O . ARG A 1 89 ? -29.794 -7.576 36.256 1.00 69.06 89 ARG A O 1
ATOM 728 N N . HIS A 1 90 ? -30.936 -6.409 34.710 1.00 75.00 90 HIS A N 1
ATOM 729 C CA . HIS A 1 90 ? -32.265 -6.793 35.192 1.00 75.00 90 HIS A CA 1
ATOM 730 C C . HIS A 1 90 ? -32.617 -8.256 34.888 1.00 75.00 90 HIS A C 1
ATOM 732 O O . HIS A 1 90 ? -33.452 -8.814 35.588 1.00 75.00 90 HIS A O 1
ATOM 738 N N . ASP A 1 91 ? -31.936 -8.875 33.923 1.00 74.69 91 ASP A N 1
ATOM 739 C CA . ASP A 1 91 ? -32.119 -10.276 33.532 1.00 74.69 91 ASP A CA 1
ATOM 740 C C . ASP A 1 91 ? -31.130 -11.218 34.231 1.00 74.69 91 ASP A C 1
ATOM 742 O O . ASP A 1 91 ? -31.168 -12.426 34.019 1.00 74.69 91 ASP A O 1
ATOM 746 N N . CYS A 1 92 ? -30.214 -10.690 35.050 1.00 73.31 92 CYS A N 1
ATOM 747 C CA . CYS A 1 92 ? -29.184 -11.480 35.716 1.00 73.31 92 CYS A CA 1
ATOM 748 C C . CYS A 1 92 ? -29.780 -12.271 36.900 1.00 73.31 92 CYS A C 1
ATOM 750 O O . CYS A 1 92 ? -30.135 -11.655 37.908 1.00 73.31 92 CYS A O 1
ATOM 752 N N . PRO A 1 93 ? -29.829 -13.619 36.866 1.00 74.81 93 PRO A N 1
ATOM 753 C CA . PRO A 1 93 ? -30.402 -14.450 37.923 1.00 74.81 93 PRO A CA 1
ATOM 754 C C . PRO A 1 93 ? -29.732 -14.208 39.270 1.00 74.81 93 PRO A C 1
ATOM 756 O O . PRO A 1 93 ? -30.406 -14.080 40.284 1.00 74.81 93 PRO A O 1
ATOM 759 N N . HIS A 1 94 ? -28.409 -14.057 39.282 1.00 73.25 94 HIS A N 1
ATOM 760 C CA . HIS A 1 94 ? -27.672 -13.779 40.509 1.00 73.25 94 HIS A CA 1
ATOM 761 C C . HIS A 1 94 ? -27.972 -12.384 41.076 1.00 73.25 94 HIS A C 1
ATOM 763 O O . HIS A 1 94 ? -28.074 -12.219 42.289 1.00 73.25 94 HIS A O 1
ATOM 769 N N . TYR A 1 95 ? -28.176 -11.381 40.212 1.00 74.12 95 TYR A N 1
ATOM 770 C CA . TYR A 1 95 ? -28.606 -10.053 40.652 1.00 74.12 95 TYR A CA 1
ATOM 771 C C . TYR A 1 95 ? -30.031 -10.080 41.217 1.00 74.12 95 TYR A C 1
ATOM 773 O O . TYR A 1 95 ? -30.287 -9.468 42.251 1.00 74.12 95 TYR A O 1
ATOM 781 N N . ILE A 1 96 ? -30.941 -10.817 40.569 1.00 80.31 96 ILE A N 1
ATOM 782 C CA . ILE A 1 96 ? -32.329 -11.007 41.016 1.00 80.31 96 ILE A CA 1
ATOM 783 C C . ILE A 1 96 ? -32.372 -11.689 42.392 1.00 80.31 96 ILE A C 1
ATOM 785 O O . ILE A 1 96 ? -33.173 -11.310 43.242 1.00 80.31 96 ILE A O 1
ATOM 789 N N . VAL A 1 97 ? -31.484 -12.657 42.632 1.00 79.94 97 VAL A N 1
ATOM 790 C CA . VAL A 1 97 ? -31.353 -13.372 43.914 1.00 79.94 97 VAL A CA 1
ATOM 791 C C . VAL A 1 97 ? -30.595 -12.542 44.970 1.00 79.94 97 VAL A C 1
ATOM 793 O O . VAL A 1 97 ? -30.539 -12.918 46.138 1.00 79.94 97 VAL A O 1
ATOM 796 N N . GLY A 1 98 ? -30.064 -11.371 44.600 1.00 73.81 98 GLY A N 1
ATOM 797 C CA . GLY A 1 98 ? -29.372 -10.464 45.516 1.00 73.81 98 GLY A CA 1
ATOM 798 C C . GLY A 1 98 ? -27.959 -10.915 45.891 1.00 73.81 98 GLY A C 1
ATOM 799 O O . GLY A 1 98 ? -27.427 -10.461 46.906 1.00 73.81 98 GLY A O 1
ATOM 800 N N . GLU A 1 99 ? -27.337 -11.791 45.099 1.00 73.38 99 GLU A N 1
ATOM 801 C CA . GLU A 1 99 ? -25.927 -12.128 45.282 1.00 73.38 99 GLU A CA 1
ATOM 802 C C . GLU A 1 99 ? -25.051 -10.883 45.092 1.00 73.38 99 GLU A C 1
ATOM 804 O O . GLU A 1 99 ? -25.316 -10.013 44.254 1.00 73.38 99 GLU A O 1
ATOM 809 N N . GLN A 1 100 ? -23.983 -10.784 45.886 1.00 68.94 100 GLN A N 1
ATOM 810 C CA . GLN A 1 100 ? -23.024 -9.698 45.728 1.00 68.94 100 GLN A CA 1
ATOM 811 C C . GLN A 1 100 ? -22.125 -9.947 44.512 1.00 68.94 100 GLN A C 1
ATOM 813 O O . GLN A 1 100 ? -21.644 -11.069 44.326 1.00 68.94 100 GLN A O 1
ATOM 818 N N . PRO A 1 101 ? -21.851 -8.905 43.701 1.00 70.25 101 PRO A N 1
ATOM 819 C CA . PRO A 1 101 ? -20.907 -9.024 42.602 1.00 70.25 101 PRO A CA 1
ATOM 820 C C . PRO A 1 101 ? -19.554 -9.455 43.146 1.00 70.25 101 PRO A C 1
ATOM 822 O O . PRO A 1 101 ? -19.066 -8.910 44.133 1.00 70.25 101 PRO A O 1
ATOM 825 N N . CYS A 1 102 ? -18.934 -10.415 42.477 1.00 72.25 102 CYS A N 1
ATOM 826 C CA . CYS A 1 102 ? -17.653 -10.949 42.905 1.00 72.25 102 CYS A CA 1
ATOM 827 C C . CYS A 1 102 ? -16.728 -11.066 41.696 1.00 72.25 102 CYS A C 1
ATOM 829 O O . CYS A 1 102 ? -17.167 -11.337 40.579 1.00 72.25 102 CYS A O 1
ATOM 831 N N . CYS A 1 103 ? -15.430 -10.877 41.888 1.00 80.75 103 CYS A N 1
ATOM 832 C CA . CYS A 1 103 ? -14.470 -11.053 40.805 1.00 80.75 103 CYS A CA 1
ATOM 833 C C . CYS A 1 103 ? -14.521 -12.487 40.244 1.00 80.75 103 CYS A C 1
ATOM 835 O O . CYS A 1 103 ? -14.228 -13.444 40.961 1.00 80.75 103 CYS A O 1
ATOM 837 N N . LEU A 1 104 ? -14.800 -12.627 38.942 1.00 76.62 104 LEU A N 1
ATOM 838 C CA . LEU A 1 104 ? -14.917 -13.925 38.265 1.00 76.62 104 LEU A CA 1
ATOM 839 C C . LEU A 1 104 ? -13.639 -14.765 38.385 1.00 76.62 104 LEU A C 1
ATOM 841 O O . LEU A 1 104 ? -13.694 -15.943 38.725 1.00 76.62 104 LEU A O 1
ATOM 845 N N . ASN A 1 105 ? -12.477 -14.137 38.198 1.00 82.06 105 ASN A N 1
ATOM 846 C CA . ASN A 1 105 ? -11.183 -14.805 38.332 1.00 82.06 105 ASN A CA 1
ATOM 847 C C . ASN A 1 105 ? -10.957 -15.351 39.750 1.00 82.06 105 ASN A C 1
ATOM 849 O O . ASN A 1 105 ? -10.420 -16.442 39.921 1.00 82.06 105 ASN A O 1
ATOM 853 N N . CYS A 1 106 ? -11.372 -14.599 40.769 1.00 84.00 106 CYS A N 1
ATOM 854 C CA . CYS A 1 106 ? -11.218 -14.993 42.162 1.00 84.00 106 CYS A CA 1
ATOM 855 C C . CYS A 1 106 ? -12.247 -16.051 42.587 1.00 84.00 106 CYS A C 1
ATOM 857 O O . CYS A 1 106 ? -11.866 -16.980 43.293 1.00 84.00 106 CYS A O 1
ATOM 859 N N . ARG A 1 107 ? -13.500 -15.972 42.109 1.00 79.62 107 ARG A N 1
ATOM 860 C CA . ARG A 1 107 ? -14.524 -17.012 42.316 1.00 79.62 107 ARG A CA 1
ATOM 861 C C . ARG A 1 107 ? -14.051 -18.353 41.752 1.00 79.62 107 ARG A C 1
ATOM 863 O O . ARG A 1 107 ? -14.056 -19.343 42.474 1.00 79.62 107 ARG A O 1
ATOM 870 N N . SER A 1 108 ? -13.558 -18.375 40.511 1.00 81.19 108 SER A N 1
ATOM 871 C CA . SER A 1 108 ? -13.010 -19.592 39.889 1.00 81.19 108 SER A CA 1
ATOM 872 C C . SER A 1 108 ? -11.768 -20.134 40.605 1.00 81.19 108 SER A C 1
ATOM 874 O O . SER A 1 108 ? -11.488 -21.326 40.534 1.00 81.19 108 SER A O 1
ATOM 876 N N . ALA A 1 109 ? -11.026 -19.274 41.306 1.00 82.56 109 ALA A N 1
ATOM 877 C CA . ALA A 1 109 ? -9.873 -19.654 42.119 1.00 82.56 109 ALA A CA 1
ATOM 878 C C . ALA A 1 109 ? -10.229 -20.016 43.577 1.00 82.56 109 ALA A C 1
ATOM 880 O O . ALA A 1 109 ? -9.321 -20.306 44.354 1.00 82.56 109 ALA A O 1
ATOM 881 N N . GLY A 1 110 ? -1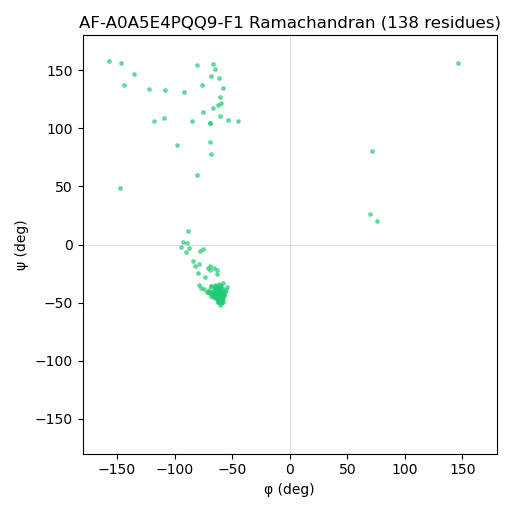1.512 -19.980 43.963 1.00 82.38 110 GLY A N 1
ATOM 882 C CA . GLY A 1 110 ? -11.965 -20.280 45.326 1.00 82.38 110 GLY A CA 1
ATOM 883 C C . GLY A 1 110 ? -11.568 -19.233 46.375 1.00 82.38 110 GLY A C 1
ATOM 884 O O . GLY A 1 110 ? -11.399 -19.574 47.541 1.00 82.38 110 GLY A O 1
ATOM 885 N N . LEU A 1 111 ? -11.370 -17.971 45.979 1.00 81.38 111 LEU A N 1
ATOM 886 C CA . LEU A 1 111 ? -10.982 -16.881 46.881 1.00 81.38 111 LEU A CA 1
ATOM 887 C C . LEU A 1 111 ? -12.216 -16.141 47.428 1.00 81.38 111 LEU A C 1
ATOM 889 O O . LEU A 1 111 ? -13.068 -15.703 46.659 1.00 81.38 111 LEU A O 1
ATOM 893 N N . GLU A 1 112 ? -12.275 -15.936 48.749 1.00 68.31 112 GLU A N 1
ATOM 894 C CA . GLU A 1 112 ? -13.458 -15.386 49.444 1.00 68.31 112 GLU A CA 1
ATOM 895 C C . GLU A 1 112 ? -13.619 -13.854 49.354 1.00 68.31 112 GLU A C 1
ATOM 897 O O . GLU A 1 112 ? -14.729 -13.342 49.471 1.00 68.31 112 GLU A O 1
ATOM 902 N N . LYS A 1 113 ? -12.539 -13.087 49.143 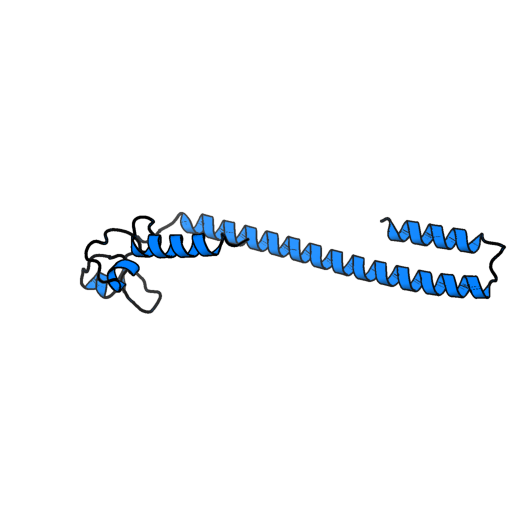1.00 59.50 113 LYS A N 1
ATOM 903 C CA . LYS A 1 113 ? -12.560 -11.612 49.238 1.00 59.50 113 LYS A CA 1
ATOM 904 C C . LYS A 1 113 ? -12.419 -10.966 47.864 1.00 59.50 113 LYS A C 1
ATOM 906 O O . LYS A 1 113 ? -11.345 -11.035 47.270 1.00 59.50 113 LYS A O 1
ATOM 911 N N . THR A 1 114 ? -13.493 -10.369 47.339 1.00 63.16 114 THR A N 1
ATOM 912 C CA . THR A 1 114 ? -13.518 -9.941 45.927 1.00 63.16 114 THR A CA 1
ATOM 913 C C . THR A 1 114 ? -14.350 -8.689 45.644 1.00 6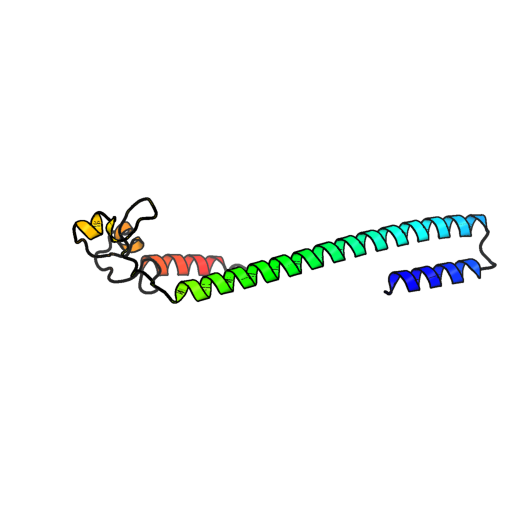3.16 114 THR A C 1
ATOM 915 O O . THR A 1 114 ? -15.117 -8.647 44.685 1.00 63.16 114 THR A O 1
ATOM 918 N N . ASP A 1 115 ? -14.148 -7.631 46.426 1.00 68.94 115 ASP A N 1
ATOM 919 C CA . ASP A 1 115 ? -14.703 -6.309 46.102 1.00 68.94 115 ASP A CA 1
ATOM 920 C C . ASP A 1 115 ? -13.839 -5.588 45.048 1.00 68.94 115 ASP A C 1
ATOM 922 O O . ASP A 1 115 ? -13.205 -4.570 45.308 1.00 68.94 115 ASP A O 1
ATOM 926 N N . HIS A 1 116 ? -13.698 -6.203 43.871 1.00 78.12 116 HIS A N 1
ATOM 927 C CA . HIS A 1 116 ? -13.004 -5.616 42.726 1.00 78.12 116 HIS A CA 1
ATOM 928 C C . HIS A 1 116 ? -13.474 -6.244 41.407 1.00 78.12 116 HIS A C 1
ATOM 930 O O . HIS A 1 116 ? -13.955 -7.379 41.349 1.00 78.12 116 HIS A O 1
ATOM 936 N N . GLY A 1 117 ? -13.276 -5.526 40.299 1.00 71.94 117 GLY A N 1
ATOM 937 C CA . GLY A 1 117 ? -13.563 -6.044 38.960 1.00 71.94 117 GLY A CA 1
ATOM 938 C C . GLY A 1 117 ? -12.645 -7.207 38.552 1.00 71.94 117 GLY A C 1
ATOM 939 O O . GLY A 1 117 ? -11.508 -7.316 39.021 1.00 71.94 117 GLY A O 1
ATOM 940 N N . ALA A 1 118 ? -13.102 -8.064 37.631 1.00 74.88 118 ALA A N 1
ATOM 941 C CA . ALA A 1 118 ? -12.290 -9.136 37.034 1.00 74.88 118 ALA A CA 1
ATOM 942 C C . ALA A 1 118 ? -11.022 -8.622 36.329 1.00 74.88 118 ALA A C 1
ATOM 944 O O . ALA A 1 118 ? -9.978 -9.275 36.367 1.00 74.88 118 ALA A O 1
ATOM 945 N N . PHE A 1 119 ? -11.099 -7.426 35.744 1.00 76.56 119 PHE A N 1
ATOM 946 C CA . PHE A 1 119 ? -9.980 -6.767 35.073 1.00 76.56 119 PHE A CA 1
ATOM 947 C C . PHE A 1 119 ? -9.188 -5.820 35.976 1.00 76.56 119 PHE A C 1
ATOM 949 O O . PHE A 1 119 ? -8.249 -5.192 35.493 1.00 76.56 119 PHE A O 1
ATOM 956 N N . SER A 1 120 ? -9.546 -5.717 37.258 1.00 78.75 120 SER A N 1
ATOM 957 C CA . SER A 1 120 ? -8.840 -4.828 38.171 1.00 78.75 120 SER A CA 1
ATOM 958 C C . SER A 1 120 ? -7.413 -5.310 38.452 1.00 78.75 120 SER A C 1
ATOM 960 O O . SER A 1 120 ? -7.162 -6.511 38.587 1.00 78.75 120 SER A O 1
ATOM 962 N N . VAL A 1 121 ? -6.497 -4.352 38.617 1.00 81.56 121 VAL A N 1
ATOM 963 C CA . VAL A 1 121 ? -5.124 -4.570 39.094 1.00 81.56 121 VAL A CA 1
ATOM 964 C C . VAL A 1 121 ? -5.077 -5.107 40.525 1.00 81.56 121 VAL A C 1
ATOM 966 O O . VAL A 1 121 ? -4.101 -5.756 40.900 1.00 81.56 121 VAL A O 1
ATOM 969 N N . GLU A 1 122 ? -6.135 -4.908 41.319 1.00 82.44 122 GLU A N 1
ATOM 970 C CA . GLU A 1 122 ? -6.220 -5.485 42.665 1.00 82.44 122 GLU A CA 1
ATOM 971 C C . GLU A 1 122 ? -6.386 -7.016 42.636 1.00 82.44 122 GLU A C 1
ATOM 973 O O . GLU A 1 122 ? -6.022 -7.696 43.601 1.00 82.44 122 GLU A O 1
ATOM 978 N N . CYS A 1 123 ? -6.868 -7.589 41.524 1.00 86.00 123 CYS A N 1
ATOM 979 C CA . CYS A 1 123 ? -7.128 -9.021 41.421 1.00 86.00 123 CYS A CA 1
ATOM 980 C C . CYS A 1 123 ? -5.816 -9.836 41.475 1.00 86.00 123 CYS A C 1
ATOM 982 O O . CYS A 1 123 ? -4.979 -9.731 40.573 1.00 86.00 123 CYS A O 1
ATOM 984 N N . PRO A 1 124 ? -5.614 -10.707 42.485 1.00 86.25 124 PRO A N 1
ATOM 985 C CA . PRO A 1 124 ? -4.393 -11.509 42.609 1.00 86.25 124 PRO A CA 1
ATOM 986 C C . PRO A 1 124 ? -4.226 -12.509 41.459 1.00 86.25 124 PRO A C 1
ATOM 988 O O . PRO A 1 124 ? -3.111 -12.717 40.979 1.00 86.25 124 PRO A O 1
ATOM 991 N N . VAL A 1 125 ? -5.330 -13.087 40.976 1.00 88.00 125 VAL A N 1
ATOM 992 C CA . VAL A 1 125 ? -5.325 -14.013 39.835 1.00 88.00 125 VAL A CA 1
ATOM 993 C C . VAL A 1 125 ? -4.902 -13.280 38.561 1.00 88.00 125 VAL A C 1
ATOM 995 O O . VAL A 1 125 ? -4.026 -13.761 37.846 1.00 88.00 125 VAL A O 1
ATOM 998 N N . ARG A 1 126 ? -5.441 -12.077 38.314 1.00 88.38 126 ARG A N 1
ATOM 999 C CA . ARG A 1 126 ? -5.051 -11.245 37.168 1.00 88.38 126 ARG A CA 1
ATOM 1000 C C . ARG A 1 126 ? -3.582 -10.836 37.233 1.00 88.38 126 ARG A C 1
ATOM 1002 O O . ARG A 1 126 ? -2.875 -11.011 36.248 1.00 88.38 126 ARG A O 1
ATOM 1009 N N . ARG A 1 127 ? -3.104 -10.369 38.393 1.00 88.69 127 ARG A N 1
ATOM 1010 C CA . ARG A 1 127 ? -1.692 -9.997 38.592 1.00 88.69 127 ARG A CA 1
ATOM 1011 C C . ARG A 1 127 ? -0.736 -11.144 38.273 1.00 88.69 127 ARG A C 1
ATOM 1013 O O . ARG A 1 127 ? 0.299 -10.917 37.652 1.00 88.69 127 ARG A O 1
ATOM 1020 N N . LYS A 1 128 ? -1.086 -12.374 38.663 1.00 90.06 128 LYS A N 1
ATOM 1021 C CA . LYS A 1 128 ? -0.300 -13.568 38.327 1.00 90.06 128 LYS A CA 1
ATOM 1022 C C . LYS A 1 128 ? -0.199 -13.763 36.811 1.00 90.06 128 LYS A C 1
ATOM 1024 O O . LYS A 1 128 ? 0.904 -13.934 36.299 1.00 90.06 128 LYS A O 1
ATOM 1029 N N . TRP A 1 129 ? -1.323 -13.706 36.096 1.00 88.81 129 TRP A N 1
ATOM 1030 C CA . TRP A 1 129 ? -1.344 -13.864 34.638 1.00 88.81 129 TRP A CA 1
ATOM 1031 C C . TRP A 1 129 ? -0.607 -12.739 33.908 1.00 88.81 129 TRP A C 1
ATOM 1033 O O . TRP A 1 129 ? 0.193 -13.022 33.020 1.00 88.81 129 TRP A O 1
ATOM 1043 N N . ASP A 1 130 ? -0.793 -11.486 34.329 1.00 88.75 130 ASP A N 1
ATOM 1044 C CA . ASP A 1 130 ? -0.078 -10.340 33.759 1.00 88.75 130 ASP A CA 1
ATOM 1045 C C . ASP A 1 130 ? 1.441 -10.466 33.962 1.00 88.75 130 ASP A C 1
ATOM 1047 O O . ASP A 1 130 ? 2.216 -10.130 33.068 1.00 88.75 130 ASP A O 1
ATOM 1051 N N . SER A 1 131 ? 1.886 -10.980 35.115 1.00 87.56 131 SER A N 1
ATOM 1052 C CA . SER A 1 131 ? 3.307 -11.231 35.373 1.00 87.56 1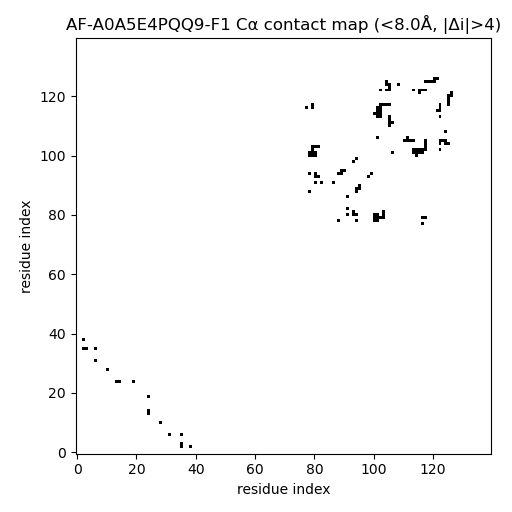31 SER A CA 1
ATOM 1053 C C . SER A 1 131 ? 3.878 -12.303 34.442 1.00 87.56 131 SER A C 1
ATOM 1055 O O . SER A 1 131 ? 4.961 -12.100 33.899 1.00 87.56 131 SER A O 1
ATOM 1057 N N . ILE A 1 132 ? 3.163 -13.411 34.222 1.00 86.62 132 ILE A N 1
ATOM 1058 C CA . ILE A 1 132 ? 3.586 -14.473 33.291 1.00 86.62 132 ILE A CA 1
ATOM 1059 C C . ILE A 1 132 ? 3.658 -13.931 31.860 1.00 86.62 132 ILE A C 1
ATOM 1061 O O . ILE A 1 132 ? 4.662 -14.127 31.175 1.00 86.62 132 ILE A O 1
ATOM 1065 N N . ALA A 1 133 ? 2.627 -13.201 31.428 1.00 86.62 133 ALA A N 1
ATOM 1066 C CA . ALA A 1 133 ? 2.576 -12.609 30.097 1.00 86.62 133 ALA A CA 1
ATOM 1067 C C . ALA A 1 133 ? 3.757 -11.654 29.863 1.00 86.62 133 ALA A C 1
ATOM 1069 O O . ALA A 1 133 ? 4.436 -11.745 28.844 1.00 86.62 133 ALA A O 1
ATOM 1070 N N . ARG A 1 134 ? 4.083 -10.795 30.836 1.00 85.31 134 ARG A N 1
ATOM 1071 C CA . ARG A 1 134 ? 5.228 -9.872 30.733 1.00 85.31 134 ARG A CA 1
ATOM 1072 C C . ARG A 1 134 ? 6.575 -10.596 30.689 1.00 85.31 134 ARG A C 1
ATOM 1074 O O . ARG A 1 134 ? 7.443 -10.198 29.918 1.00 85.31 134 ARG A O 1
ATOM 1081 N N . LEU A 1 135 ? 6.742 -11.676 31.453 1.00 79.94 135 LEU A N 1
ATOM 1082 C CA . LEU A 1 135 ? 7.966 -12.484 31.411 1.00 79.94 135 LEU A CA 1
ATOM 1083 C C . LEU A 1 135 ? 8.162 -13.154 30.043 1.00 79.94 135 LEU A C 1
ATOM 1085 O O . LEU A 1 135 ? 9.280 -13.168 29.537 1.00 79.94 135 LEU A O 1
ATOM 1089 N N . SER A 1 136 ? 7.086 -13.627 29.401 1.00 68.62 136 SER A N 1
ATOM 1090 C CA . SER A 1 136 ? 7.167 -14.236 28.061 1.00 68.62 136 SER A CA 1
ATOM 1091 C C . SER A 1 136 ? 7.573 -13.267 26.942 1.00 68.62 136 SER A C 1
ATOM 1093 O O . SER A 1 136 ? 8.079 -13.705 25.916 1.00 68.62 136 SER A O 1
ATOM 1095 N N . VAL A 1 137 ? 7.410 -11.957 27.149 1.00 65.62 137 VAL A N 1
ATOM 1096 C CA . VAL A 1 137 ? 7.799 -10.917 26.179 1.00 65.62 137 VAL A CA 1
ATOM 1097 C C . VAL A 1 137 ? 9.285 -10.541 26.302 1.00 65.62 137 VAL A C 1
ATOM 1099 O O . VAL A 1 137 ? 9.840 -9.925 25.401 1.00 65.62 137 VAL A O 1
ATOM 1102 N N . THR A 1 138 ? 9.966 -10.934 27.386 1.00 57.44 138 THR A N 1
ATOM 1103 C CA . THR A 1 138 ? 11.357 -10.513 27.668 1.00 57.44 138 THR A CA 1
ATOM 1104 C C . THR A 1 138 ? 12.417 -11.444 27.049 1.00 57.44 138 THR A C 1
ATOM 11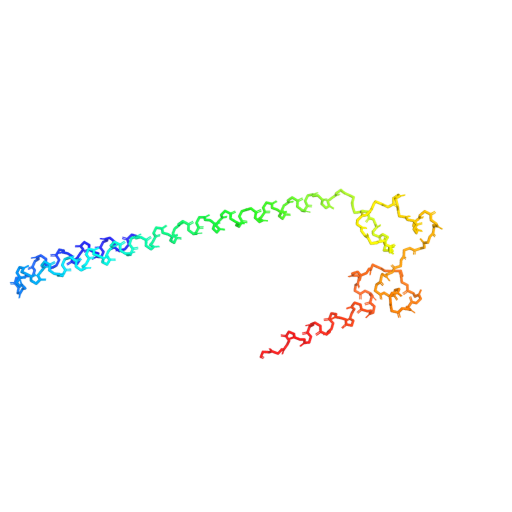06 O O . THR A 1 138 ? 13.592 -11.339 27.379 1.00 57.44 138 THR A O 1
ATOM 1109 N N . TYR A 1 139 ? 12.033 -12.364 26.159 1.00 53.56 139 TYR A N 1
ATOM 1110 C CA . TYR A 1 139 ? 12.981 -13.209 25.425 1.00 53.56 139 TYR A CA 1
ATOM 1111 C C . TYR A 1 139 ? 13.230 -12.619 24.028 1.00 53.56 139 TYR A C 1
ATOM 1113 O O . TYR A 1 139 ? 12.568 -12.994 23.063 1.00 53.56 139 TYR A O 1
ATOM 1121 N N . CYS A 1 140 ? 14.173 -11.677 23.952 1.00 52.12 140 CYS A N 1
ATOM 1122 C CA . CYS A 1 140 ? 14.815 -11.202 22.724 1.00 52.12 140 CYS A CA 1
ATOM 1123 C C . CYS A 1 140 ? 16.316 -11.071 22.979 1.00 52.12 140 CYS A C 1
ATOM 1125 O O . CYS A 1 140 ? 16.673 -10.430 23.994 1.00 52.12 140 CYS A O 1
#

Sequence (140 aa):
MHARESYRAVMEKLDESWNITSSTKKIIKDALDLFYDIIRAVNSENLALKREMVKMKQDMENIVEDHTENQAETAPKNLNHLLEGPHLRHDCPHYIVGEQPCCLNCRSAGLEKTDHGAFSVECPVRRKWDSIARLSVTYC

Radius of gyration: 32.92 Å; Cα contacts (8 Å, |Δi|>4): 74; chains: 1; bounding box: 60×32×86 Å

Nearest PDB structures (foldseek):
  3zjc-assembly1_A  TM=8.332E-01  e=2.841E+00  Homo sapiens

Secondary structure (DSSP, 8-state):
-HHHHHHHHHHHHHHH-TTS-HHHHHHHHHHHHHHHHHHHHHHHHHHHHHHHHHHHHHHHHHHHHHHHHTTSS----------SS---GGG-HHHHTTPPP--HHHHHTT-S---S-TT-TT-HHHHHHHHHHHHHHT--